Protein AF-A0A1A8YY63-F1 (afdb_monomer)

Solvent-accessible surface area (backbone atoms only — not comparable to full-atom values): 8496 Å² total; per-residue (Å²): 138,87,82,80,89,81,80,93,74,84,83,74,82,79,89,75,89,87,80,88,80,84,73,76,87,80,74,92,66,90,69,99,75,65,82,40,66,70,57,50,33,37,58,71,69,73,48,55,84,90,71,47,93,40,58,34,33,39,33,39,40,91,85,52,62,56,65,59,56,52,53,56,42,57,71,38,70,67,54,33,50,48,49,54,59,29,27,52,75,47,77,40,76,94,72,60,30,35,42,36,39,52,43,98,81,41,53,65,68,51,44,25,52,52,53,48,53,40,49,76,65,59,39,34,54,41,64,49,70,76,77,77,84,124

Radius of gyration: 22.72 Å; Cα contacts (8 Å, |Δi|>4): 144; chains: 1; bounding box: 74×42×58 Å

Mean predicted aligned error: 12.77 Å

Organism: NCBI:txid864142

Foldseek 3Di:
DDDDDDDDDDDDPDDDDDDDDPPDPPPPDDDPAADCPVVVCLLVVNDDPVRDLAQKKKKAAPPDQVVVVVVVLCVDPVSVVLLVLQFDWDQDVVVSIIITGGDPPRDSVSSSVNSVVCVVVRMHMDHPRDPPPD

Nearest PDB structures (foldseek):
  4lvo-assembly1_P  TM=7.057E-01  e=2.506E-03  Plasmodium falciparum
  8pol-assembly1_A  TM=5.846E-01  e=2.207E-03  Plasmodium falciparum
  8pol-assembly1_B  TM=5.735E-01  e=1.823E-03  Plasmodium falciparum
  4tr2-assembly2_B  TM=6.029E-01  e=3.912E-03  Plasmodium vivax
  2lu2-assembly1_A  TM=6.787E-01  e=2.475E-02  Toxoplasma gondii

Sequence (134 aa):
MSFSESNLTPIEPSVGKLTNEGGKWENEKRDNGCNNHQVLKIIKNEMCYKDLPSKSLLMTSKVSNIKELFDEFFEDKELSKMINDCGNYVYLKYLKTVIFTINENVDMVYLQNFLQLLVNNDVCIEFNQDVAIL

pLDDT: mean 77.53, std 22.89, range [31.19, 97.12]

Structure (mmCIF, N/CA/C/O backbone):
data_AF-A0A1A8YY63-F1
#
_entry.id   AF-A0A1A8YY63-F1
#
loop_
_atom_site.group_PDB
_atom_site.id
_atom_site.type_symbol
_atom_site.label_atom_id
_atom_site.label_alt_id
_atom_site.label_comp_id
_atom_site.label_asym_id
_atom_site.label_entity_id
_atom_site.label_seq_id
_atom_site.pdbx_PDB_ins_code
_atom_site.Cartn_x
_atom_site.Cartn_y
_atom_site.Cartn_z
_atom_site.occupancy
_atom_site.B_iso_or_equiv
_atom_site.auth_seq_id
_atom_site.auth_comp_id
_atom_site.auth_asym_id
_atom_site.auth_atom_id
_atom_site.pdbx_PDB_model_num
ATOM 1 N N . MET A 1 1 ? 58.150 -23.486 46.194 1.00 39.56 1 MET A N 1
ATOM 2 C CA . MET A 1 1 ? 58.358 -22.740 44.937 1.00 39.56 1 MET A CA 1
ATOM 3 C C . MET A 1 1 ? 57.244 -21.722 44.835 1.00 39.56 1 MET A C 1
ATOM 5 O O . MET A 1 1 ? 56.087 -22.104 44.754 1.00 39.56 1 MET A O 1
ATOM 9 N N . SER A 1 2 ? 57.602 -20.456 44.988 1.00 41.59 2 SER A N 1
ATOM 10 C CA . SER A 1 2 ? 56.734 -19.285 44.906 1.00 41.59 2 SER A CA 1
ATOM 11 C C . SER A 1 2 ? 56.733 -18.790 43.461 1.00 41.59 2 SER A C 1
ATOM 13 O O . SER A 1 2 ? 57.804 -18.558 42.906 1.00 41.59 2 SER A O 1
ATOM 15 N N . PHE A 1 3 ? 55.552 -18.640 42.862 1.00 42.06 3 PHE A N 1
ATOM 16 C CA . PHE A 1 3 ? 55.390 -17.968 41.574 1.00 42.06 3 PHE A CA 1
ATOM 17 C C . PHE A 1 3 ? 54.659 -16.644 41.785 1.00 42.06 3 PHE A C 1
ATOM 19 O O . PHE A 1 3 ? 53.661 -16.567 42.496 1.00 42.06 3 PHE A O 1
ATOM 26 N N . SER A 1 4 ? 55.272 -15.615 41.216 1.00 50.75 4 SER A N 1
ATOM 27 C CA . SER A 1 4 ? 55.014 -14.187 41.334 1.00 50.75 4 SER A CA 1
ATOM 28 C C . SER A 1 4 ? 53.755 -13.723 40.604 1.00 50.75 4 SER A C 1
ATOM 30 O O . SER A 1 4 ? 53.434 -14.214 39.523 1.00 50.75 4 SER A O 1
ATOM 32 N N . GLU A 1 5 ? 53.116 -12.704 41.174 1.00 50.66 5 GLU A N 1
ATOM 33 C CA . GLU A 1 5 ? 52.071 -11.882 40.564 1.00 50.66 5 GLU A CA 1
ATOM 34 C C . GLU A 1 5 ? 52.567 -11.148 39.308 1.00 50.66 5 GLU A C 1
ATOM 36 O O . GLU A 1 5 ? 53.698 -10.661 39.260 1.00 50.66 5 GLU A O 1
ATOM 41 N N . SER A 1 6 ? 51.695 -11.005 38.305 1.00 48.69 6 SER A N 1
ATOM 42 C CA . SER A 1 6 ? 51.805 -9.986 37.250 1.00 48.69 6 SER A CA 1
ATOM 43 C C . SER A 1 6 ? 50.423 -9.663 36.662 1.00 48.69 6 SER A C 1
ATOM 45 O O . SER A 1 6 ? 49.930 -10.353 35.778 1.00 48.69 6 SER A O 1
ATOM 47 N N . ASN A 1 7 ? 49.817 -8.619 37.230 1.00 44.84 7 ASN A N 1
ATOM 48 C CA . ASN A 1 7 ? 48.921 -7.596 36.672 1.00 44.84 7 ASN A CA 1
ATOM 49 C C . ASN A 1 7 ? 47.917 -7.938 35.551 1.00 44.84 7 ASN A C 1
ATOM 51 O O . ASN A 1 7 ? 48.254 -8.076 34.377 1.00 44.84 7 ASN A O 1
ATOM 55 N N . LEU A 1 8 ? 46.637 -7.863 35.932 1.00 48.03 8 LEU A N 1
ATOM 56 C CA . LEU A 1 8 ? 45.485 -7.651 35.058 1.00 48.03 8 LEU A CA 1
ATOM 57 C C . LEU A 1 8 ? 45.535 -6.254 34.422 1.00 48.03 8 LEU A C 1
ATOM 59 O O . LEU A 1 8 ? 45.605 -5.253 35.129 1.00 48.03 8 LEU A O 1
ATOM 63 N N . THR A 1 9 ? 45.389 -6.180 33.102 1.00 48.59 9 THR A N 1
ATOM 64 C CA . THR A 1 9 ? 44.738 -5.048 32.423 1.00 48.59 9 THR A CA 1
ATOM 65 C C . THR A 1 9 ? 44.028 -5.576 31.175 1.00 48.59 9 THR A C 1
ATOM 67 O O . THR A 1 9 ? 44.689 -6.022 30.238 1.00 48.59 9 THR A O 1
ATOM 70 N N . PRO A 1 10 ? 42.685 -5.574 31.129 1.00 42.38 10 PRO A N 1
ATOM 71 C CA . PRO A 1 10 ? 41.965 -5.690 29.873 1.00 42.38 10 PRO A CA 1
ATOM 72 C C . PRO A 1 10 ? 42.198 -4.407 29.072 1.00 42.38 10 PRO A C 1
ATOM 74 O O . PRO A 1 10 ? 42.022 -3.306 29.589 1.00 42.38 10 PRO A O 1
ATOM 77 N N . ILE A 1 11 ? 42.613 -4.551 27.819 1.00 46.00 11 ILE A N 1
ATOM 78 C CA . ILE A 1 11 ? 42.712 -3.442 26.872 1.00 46.00 11 ILE A CA 1
ATOM 79 C C . ILE A 1 11 ? 41.281 -2.975 26.573 1.00 46.00 11 ILE A C 1
ATOM 81 O O . ILE A 1 11 ? 40.503 -3.719 25.976 1.00 46.00 11 ILE A O 1
ATOM 85 N N . GLU A 1 12 ? 40.924 -1.762 26.995 1.00 48.16 12 GLU A N 1
ATOM 86 C CA . GLU A 1 12 ? 39.724 -1.078 26.505 1.00 48.16 12 GLU A CA 1
ATOM 87 C C . GLU A 1 12 ? 39.881 -0.798 25.001 1.00 48.16 12 GLU A C 1
ATOM 89 O O . GLU A 1 12 ? 40.876 -0.184 24.596 1.00 48.16 12 GLU A O 1
ATOM 94 N N . PRO A 1 13 ? 38.919 -1.181 24.141 1.00 39.59 13 PRO A N 1
ATOM 95 C CA . PRO A 1 13 ? 38.849 -0.631 22.800 1.00 39.59 13 PRO A CA 1
ATOM 96 C C . PRO A 1 13 ? 38.506 0.853 22.917 1.00 39.59 13 PRO A C 1
ATOM 98 O O . PRO A 1 13 ? 37.479 1.236 23.478 1.00 39.59 13 PRO A O 1
ATOM 101 N N . SER A 1 14 ? 39.403 1.686 22.404 1.00 39.12 14 SER A N 1
ATOM 102 C CA . SER A 1 14 ? 39.327 3.136 22.475 1.00 39.12 14 SER A CA 1
ATOM 103 C C . SER A 1 14 ? 38.018 3.662 21.883 1.00 39.12 14 SER A C 1
ATOM 105 O O . SER A 1 14 ? 37.715 3.463 20.706 1.00 39.12 14 SER A O 1
ATOM 107 N N . VAL A 1 15 ? 37.258 4.377 22.711 1.00 45.72 15 VAL A N 1
ATOM 108 C CA . VAL A 1 15 ? 36.093 5.160 22.298 1.00 45.72 15 VAL A CA 1
ATOM 109 C C . VAL A 1 15 ? 36.549 6.306 21.395 1.00 45.72 15 VAL A C 1
ATOM 111 O O . VAL A 1 15 ? 37.179 7.260 21.845 1.00 45.72 15 VAL A O 1
ATOM 114 N N . GLY A 1 16 ? 36.170 6.224 20.120 1.00 31.19 16 GLY A N 1
ATOM 115 C CA . GLY A 1 16 ? 36.252 7.296 19.132 1.00 31.19 16 GLY A CA 1
ATOM 116 C C . GLY A 1 16 ? 34.904 7.500 18.430 1.00 31.19 16 GLY A C 1
ATOM 117 O O . GLY A 1 16 ? 34.669 6.906 17.387 1.00 31.19 16 GLY A O 1
ATOM 118 N N . LYS A 1 17 ? 34.032 8.304 19.067 1.00 34.28 17 LYS A N 1
ATOM 119 C CA . LYS A 1 17 ? 32.907 9.140 18.554 1.00 34.28 17 LYS A CA 1
ATOM 120 C C . LYS A 1 17 ? 32.778 9.229 17.013 1.00 34.28 17 LYS A C 1
ATOM 122 O O . LYS A 1 17 ? 33.783 9.489 16.370 1.00 34.28 17 LYS A O 1
ATOM 127 N N . LEU A 1 18 ? 31.630 9.238 16.321 1.00 35.31 18 LEU A N 1
ATOM 128 C CA . LEU A 1 18 ? 30.180 9.446 16.547 1.00 35.31 18 LEU A CA 1
ATOM 129 C C . LEU A 1 18 ? 29.545 9.107 15.164 1.00 35.31 18 LEU A C 1
ATOM 131 O O . LEU A 1 18 ? 30.074 9.555 14.153 1.00 35.31 18 LEU A O 1
ATOM 135 N N . THR A 1 19 ? 28.474 8.330 14.991 1.00 33.72 19 THR A N 1
ATOM 136 C CA . THR A 1 19 ? 27.077 8.706 15.271 1.00 33.72 19 THR A CA 1
ATOM 137 C C . THR A 1 19 ? 26.158 7.479 15.078 1.00 33.72 19 THR A C 1
ATOM 139 O O . THR A 1 19 ? 26.261 6.771 14.080 1.00 33.72 19 THR A O 1
ATOM 142 N N . ASN A 1 20 ? 25.272 7.246 16.056 1.00 39.16 20 ASN A N 1
ATOM 143 C CA . ASN A 1 20 ? 24.010 6.488 15.949 1.00 39.16 20 ASN A CA 1
ATOM 144 C C . ASN A 1 20 ? 23.199 6.986 14.726 1.00 39.16 20 ASN A C 1
ATOM 146 O O . ASN A 1 20 ? 23.283 8.168 14.421 1.00 39.16 20 ASN A O 1
ATOM 150 N N . GLU A 1 21 ? 22.403 6.216 13.978 1.00 38.34 21 GLU A N 1
ATOM 151 C CA . GLU A 1 21 ? 21.393 5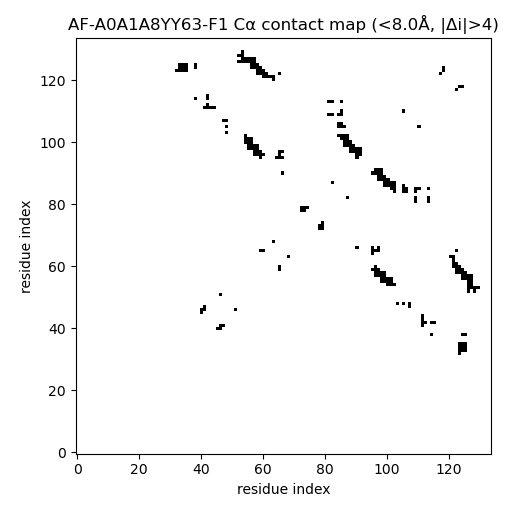.231 14.382 1.00 38.34 21 GLU A CA 1
ATOM 152 C C . GLU A 1 21 ? 21.279 4.105 13.332 1.00 38.34 21 GLU A C 1
ATOM 154 O O . GLU A 1 21 ? 20.378 4.065 12.501 1.00 38.34 21 GLU A O 1
ATOM 159 N N . GLY A 1 22 ? 22.187 3.132 13.381 1.00 31.20 22 GLY A N 1
ATOM 160 C CA . GLY A 1 22 ? 21.933 1.802 12.823 1.00 31.20 22 GLY A CA 1
ATOM 161 C C . GLY A 1 22 ? 21.137 0.999 13.844 1.00 31.20 22 GLY A C 1
ATOM 162 O O . GLY A 1 22 ? 21.703 0.140 14.520 1.00 31.20 22 GLY A O 1
ATOM 163 N N . GLY A 1 23 ? 19.866 1.351 14.053 1.00 33.59 23 GLY A N 1
ATOM 164 C CA . GLY A 1 23 ? 18.996 0.662 15.003 1.00 33.59 23 GLY A CA 1
ATOM 165 C C . GLY A 1 23 ? 18.953 -0.826 14.677 1.00 33.59 23 GLY A C 1
ATOM 166 O O . GLY A 1 23 ? 18.404 -1.204 13.655 1.00 33.59 23 GLY A O 1
ATOM 167 N N . LYS A 1 24 ? 19.595 -1.642 15.520 1.00 36.56 24 LYS A N 1
ATOM 168 C CA . LYS A 1 24 ? 19.649 -3.110 15.504 1.00 36.56 24 LYS A CA 1
ATOM 169 C C . LYS A 1 24 ? 18.441 -3.760 14.815 1.00 36.56 24 LYS A C 1
ATOM 171 O O . LYS A 1 24 ? 17.382 -3.901 15.417 1.00 36.56 24 LYS A O 1
ATOM 176 N N . TRP A 1 25 ? 18.651 -4.280 13.607 1.00 48.06 25 TRP A N 1
ATOM 177 C CA . TRP A 1 25 ? 17.742 -5.221 12.936 1.00 48.06 25 TRP A CA 1
ATOM 178 C C . TRP A 1 25 ? 17.890 -6.645 13.511 1.00 48.06 25 TRP A C 1
ATOM 180 O O . TRP A 1 25 ? 17.819 -7.633 12.790 1.00 48.06 25 TRP A O 1
ATOM 190 N N . GLU A 1 26 ? 18.113 -6.769 14.821 1.00 37.94 26 GLU A N 1
ATOM 191 C CA . GLU A 1 26 ? 18.190 -8.050 15.532 1.00 37.94 26 GLU A CA 1
ATOM 192 C C . GLU A 1 26 ? 16.878 -8.316 16.280 1.00 37.94 26 GLU A C 1
ATOM 194 O O . GLU A 1 26 ? 16.862 -8.507 17.490 1.00 37.94 26 GLU A O 1
ATOM 199 N N . ASN A 1 27 ? 15.763 -8.332 15.549 1.00 39.28 27 ASN A N 1
ATOM 200 C CA . ASN A 1 27 ? 14.497 -8.896 16.022 1.00 39.28 27 ASN A CA 1
ATOM 201 C C . ASN A 1 27 ? 14.021 -10.004 15.066 1.00 39.28 27 ASN A C 1
ATOM 203 O O . ASN A 1 27 ? 12.851 -10.102 14.723 1.00 39.28 27 ASN A O 1
ATOM 207 N N . GLU A 1 28 ? 14.922 -10.906 14.668 1.00 46.34 28 GLU A N 1
ATOM 208 C CA . GLU A 1 28 ? 14.545 -12.224 14.128 1.00 46.34 28 GLU A CA 1
ATOM 209 C C . GLU A 1 28 ? 14.191 -13.200 15.268 1.00 46.34 28 GLU A C 1
ATOM 211 O O . GLU A 1 28 ? 14.739 -14.297 15.394 1.00 46.34 28 GLU A O 1
ATOM 216 N N . LYS A 1 29 ? 13.266 -12.807 16.151 1.00 38.28 29 LYS A N 1
ATOM 217 C CA . LYS A 1 29 ? 12.727 -13.703 17.180 1.00 38.28 29 LYS A CA 1
ATOM 218 C C . LYS A 1 29 ? 11.206 -13.682 17.182 1.00 38.28 29 LYS A C 1
ATOM 220 O O . LYS A 1 29 ? 10.588 -12.918 17.903 1.00 38.28 29 LYS A O 1
ATOM 225 N N . ARG A 1 30 ? 10.653 -14.640 16.429 1.00 36.62 30 ARG A N 1
ATOM 226 C CA . ARG A 1 30 ? 9.398 -15.357 16.710 1.00 36.62 30 ARG A CA 1
ATOM 227 C C . ARG A 1 30 ? 8.215 -14.479 17.134 1.00 36.62 30 ARG A C 1
ATOM 229 O O . ARG A 1 30 ? 7.658 -14.697 18.204 1.00 36.62 30 ARG A O 1
ATOM 236 N N . ASP A 1 31 ? 7.766 -13.606 16.244 1.00 40.56 31 ASP A N 1
ATOM 237 C CA . ASP A 1 31 ? 6.366 -13.193 16.243 1.00 40.56 31 ASP A CA 1
ATOM 238 C C . ASP A 1 31 ? 5.641 -13.908 15.106 1.00 40.56 31 ASP A C 1
ATOM 240 O O . ASP A 1 31 ? 6.053 -13.876 13.948 1.00 40.56 31 ASP A O 1
ATOM 244 N N . ASN A 1 32 ? 4.532 -14.562 15.436 1.00 51.28 32 ASN A N 1
ATOM 245 C CA . ASN A 1 32 ? 3.578 -15.141 14.486 1.00 51.28 32 ASN A CA 1
ATOM 246 C C . ASN A 1 32 ? 2.772 -14.010 13.789 1.00 51.28 32 ASN A C 1
ATOM 248 O O . ASN A 1 32 ? 1.542 -13.954 13.844 1.00 51.28 32 ASN A O 1
ATOM 252 N N . GLY A 1 33 ? 3.469 -13.019 13.230 1.00 57.28 33 GLY A N 1
ATOM 253 C CA . GLY A 1 33 ? 2.927 -11.714 12.858 1.00 57.28 33 GLY A CA 1
ATOM 254 C C . GLY A 1 33 ? 2.518 -11.600 11.398 1.00 57.28 33 GLY A C 1
ATOM 255 O O . GLY A 1 33 ? 1.342 -11.748 11.073 1.00 57.28 33 GLY A O 1
ATOM 256 N N . CYS A 1 34 ? 3.511 -11.303 10.562 1.00 70.00 34 CYS A N 1
ATOM 257 C CA . CYS A 1 34 ? 3.423 -11.136 9.118 1.00 70.00 34 CYS A CA 1
ATOM 258 C C . CYS A 1 34 ? 4.836 -11.233 8.526 1.00 70.00 34 CYS A C 1
ATOM 260 O O . CYS A 1 34 ? 5.789 -10.690 9.090 1.00 70.00 34 CYS A O 1
ATOM 262 N N . ASN A 1 35 ? 4.995 -11.965 7.423 1.00 66.88 35 ASN A N 1
ATOM 263 C CA . ASN A 1 35 ? 6.288 -12.159 6.772 1.00 66.88 35 ASN A CA 1
ATOM 264 C C . ASN A 1 35 ? 6.535 -11.068 5.718 1.00 66.88 35 ASN A C 1
ATOM 266 O O . ASN A 1 35 ? 6.326 -11.277 4.525 1.00 66.88 35 ASN A O 1
ATOM 270 N N . ASN A 1 36 ? 7.050 -9.919 6.156 1.00 73.00 36 ASN A N 1
ATOM 271 C CA . ASN A 1 36 ? 7.344 -8.776 5.285 1.00 73.00 36 ASN A CA 1
ATOM 272 C C . ASN A 1 36 ? 8.632 -8.940 4.439 1.00 73.00 36 ASN A C 1
ATOM 274 O O . ASN A 1 36 ? 9.142 -7.954 3.914 1.00 73.00 36 ASN A O 1
ATOM 278 N N . HIS A 1 37 ? 9.212 -10.140 4.282 1.00 83.00 37 HIS A N 1
ATOM 279 C CA . HIS A 1 37 ? 10.538 -10.300 3.656 1.00 83.00 37 HIS A CA 1
ATOM 280 C C . HIS A 1 37 ? 10.639 -9.694 2.242 1.00 83.00 37 HIS A C 1
ATOM 282 O O . HIS A 1 37 ? 11.637 -9.058 1.912 1.00 83.00 37 HIS A O 1
ATOM 288 N N . GLN A 1 38 ? 9.607 -9.849 1.406 1.00 87.38 38 GLN A N 1
ATOM 289 C CA . GLN A 1 38 ? 9.589 -9.251 0.063 1.00 87.38 38 GLN A CA 1
ATOM 290 C C . GLN A 1 38 ? 9.464 -7.722 0.110 1.00 87.38 38 GLN A C 1
ATOM 292 O O . GLN A 1 38 ? 10.124 -7.031 -0.659 1.00 87.38 38 GLN A O 1
ATOM 297 N N . VAL A 1 39 ? 8.682 -7.191 1.050 1.00 91.50 39 VAL A N 1
ATOM 298 C CA . VAL A 1 39 ? 8.528 -5.745 1.273 1.00 91.50 39 VAL A CA 1
ATOM 299 C C . VAL A 1 39 ? 9.846 -5.124 1.734 1.00 91.50 39 VAL A C 1
ATOM 301 O O . VAL A 1 39 ? 10.243 -4.071 1.239 1.00 91.50 39 VAL A O 1
ATOM 304 N N . LEU A 1 40 ? 10.585 -5.814 2.608 1.00 90.31 40 LEU A N 1
ATOM 305 C CA . LEU A 1 40 ? 11.903 -5.373 3.064 1.00 90.31 40 LEU A CA 1
ATOM 306 C C . LEU A 1 40 ? 12.914 -5.256 1.917 1.00 90.31 40 LEU A C 1
ATOM 308 O O . LEU A 1 40 ? 13.740 -4.348 1.946 1.00 90.31 40 LEU A O 1
ATOM 312 N N . LYS A 1 41 ? 12.842 -6.117 0.893 1.00 92.69 41 LYS A N 1
ATOM 313 C CA . LYS A 1 41 ? 13.694 -5.985 -0.303 1.00 92.69 41 LYS A CA 1
ATOM 314 C C . LYS A 1 41 ? 13.409 -4.696 -1.066 1.00 92.69 41 LYS A C 1
ATOM 316 O O . LYS A 1 41 ? 14.335 -4.069 -1.561 1.00 92.69 41 LYS A O 1
ATOM 321 N N . ILE A 1 42 ? 12.151 -4.268 -1.136 1.00 92.94 42 ILE A N 1
ATOM 322 C CA . ILE A 1 42 ? 11.783 -3.008 -1.798 1.00 92.94 42 ILE A CA 1
ATOM 323 C C . ILE A 1 42 ? 12.340 -1.833 -1.003 1.00 92.94 42 ILE A C 1
ATOM 325 O O . ILE A 1 42 ? 13.031 -0.998 -1.577 1.00 92.94 42 ILE A O 1
ATOM 329 N N . ILE A 1 43 ? 12.103 -1.820 0.315 1.00 92.12 43 ILE A N 1
ATOM 330 C CA . ILE A 1 43 ? 12.598 -0.797 1.252 1.00 92.12 43 ILE A CA 1
ATOM 331 C C . ILE A 1 43 ? 14.126 -0.663 1.178 1.00 92.12 43 ILE A C 1
ATOM 333 O O . ILE A 1 43 ? 14.650 0.445 1.162 1.00 92.12 43 ILE A O 1
ATOM 337 N N . LYS A 1 44 ? 14.849 -1.785 1.079 1.00 93.44 44 LYS A N 1
ATOM 338 C CA . LYS A 1 44 ? 16.316 -1.819 0.942 1.00 93.44 44 LYS A CA 1
ATOM 339 C C . LYS A 1 44 ? 16.821 -1.518 -0.472 1.00 93.44 44 LYS A C 1
ATOM 341 O O . LYS A 1 44 ? 18.024 -1.584 -0.708 1.00 93.44 44 LYS A O 1
ATOM 346 N N . ASN A 1 45 ? 15.927 -1.187 -1.404 1.00 91.50 45 ASN A N 1
ATOM 347 C CA . ASN A 1 45 ? 16.245 -0.941 -2.809 1.00 91.50 45 ASN A CA 1
ATOM 348 C C . ASN A 1 45 ? 16.896 -2.152 -3.518 1.00 91.50 45 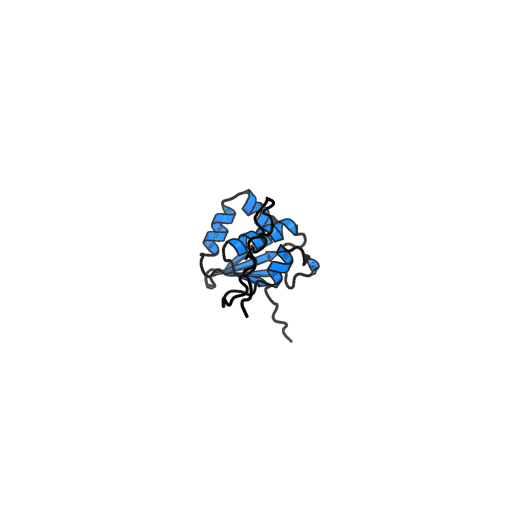ASN A C 1
ATOM 350 O O . ASN A 1 45 ? 17.711 -2.005 -4.424 1.00 91.50 45 ASN A O 1
ATOM 354 N N . GLU A 1 46 ? 16.527 -3.362 -3.101 1.00 93.38 46 GLU A N 1
ATOM 355 C CA . GLU A 1 46 ? 16.980 -4.645 -3.659 1.00 93.38 46 GLU A CA 1
ATOM 356 C C . GLU A 1 46 ? 15.988 -5.227 -4.687 1.00 93.38 46 GLU A C 1
ATOM 358 O O . GLU A 1 46 ? 16.256 -6.264 -5.292 1.00 93.38 46 GLU A O 1
ATOM 363 N N . MET A 1 47 ? 14.823 -4.596 -4.872 1.00 90.69 47 MET A N 1
ATOM 364 C CA . MET A 1 47 ? 13.760 -5.0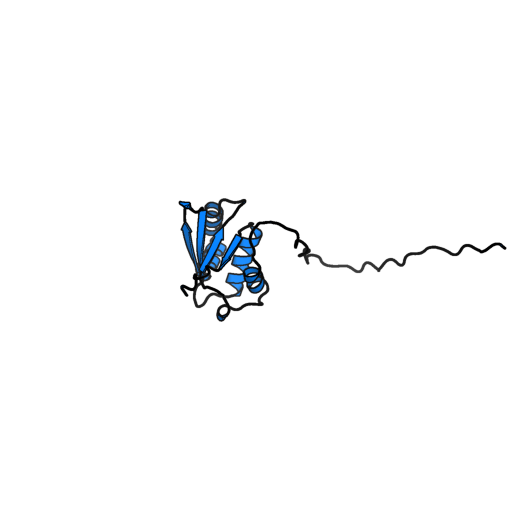34 -5.781 1.00 90.69 47 MET A CA 1
ATOM 365 C C . MET A 1 47 ? 13.175 -3.830 -6.519 1.00 90.69 47 MET A C 1
ATOM 367 O O . MET A 1 47 ? 12.779 -2.850 -5.886 1.00 90.69 47 MET A O 1
ATOM 371 N N . CYS A 1 48 ? 13.094 -3.903 -7.850 1.00 90.06 48 CYS A N 1
ATOM 372 C CA . CYS A 1 48 ? 12.484 -2.850 -8.659 1.00 90.06 48 CYS A CA 1
ATOM 373 C C . CYS A 1 48 ? 11.034 -3.187 -9.034 1.00 90.06 48 CYS A C 1
ATOM 375 O O . CYS A 1 48 ? 10.581 -4.320 -8.870 1.00 90.06 48 CYS A O 1
ATOM 377 N N . TYR A 1 49 ? 10.308 -2.210 -9.592 1.00 91.31 49 TYR A N 1
ATOM 378 C CA . TYR A 1 49 ? 8.904 -2.382 -9.974 1.00 91.31 49 TYR A CA 1
ATOM 379 C C . TYR A 1 49 ? 8.655 -3.631 -10.831 1.00 91.31 49 TYR A C 1
ATOM 381 O O . TYR A 1 49 ? 7.658 -4.321 -10.638 1.00 91.31 49 TYR A O 1
ATOM 389 N N . LYS A 1 50 ? 9.546 -3.948 -11.778 1.00 91.44 50 LYS A N 1
ATOM 390 C CA . LYS A 1 50 ? 9.379 -5.085 -12.700 1.00 91.44 50 LYS A CA 1
ATOM 391 C C . LYS A 1 50 ? 9.479 -6.443 -12.005 1.00 91.44 50 LYS A C 1
ATOM 393 O O . LYS A 1 50 ? 8.872 -7.392 -12.485 1.00 91.44 50 LYS A O 1
ATOM 398 N N . ASP A 1 51 ? 10.167 -6.496 -10.871 1.00 91.06 51 ASP A N 1
ATOM 399 C CA . ASP A 1 51 ? 10.429 -7.720 -10.113 1.00 91.06 51 ASP A CA 1
ATOM 400 C C . ASP A 1 51 ? 9.383 -7.968 -9.014 1.00 91.06 51 ASP A C 1
ATOM 402 O O . ASP A 1 51 ? 9.460 -8.965 -8.295 1.00 91.06 51 ASP A O 1
ATOM 406 N N . LEU A 1 52 ? 8.412 -7.056 -8.857 1.00 90.38 52 LEU A N 1
ATOM 407 C CA . LEU A 1 52 ? 7.350 -7.198 -7.865 1.00 90.38 52 LEU A CA 1
ATOM 408 C C . LEU A 1 52 ? 6.514 -8.459 -8.152 1.00 90.38 52 LEU A C 1
ATOM 410 O O . LEU A 1 52 ? 6.006 -8.585 -9.271 1.00 90.38 52 LEU A O 1
ATOM 414 N N . PRO A 1 53 ? 6.286 -9.335 -7.152 1.00 89.50 53 PRO A N 1
ATOM 415 C CA . PRO A 1 53 ? 5.482 -10.551 -7.308 1.00 89.50 53 PRO A CA 1
ATOM 416 C C . PRO A 1 53 ? 4.049 -10.288 -7.776 1.00 89.50 53 PRO A C 1
ATOM 418 O O . PRO A 1 53 ? 3.452 -11.108 -8.463 1.00 89.50 53 PRO A O 1
ATOM 421 N N . SER A 1 54 ? 3.495 -9.146 -7.377 1.00 91.88 54 SER A N 1
ATOM 422 C CA . SER A 1 54 ? 2.177 -8.664 -7.770 1.00 91.88 54 SER A CA 1
ATOM 423 C C . SER A 1 54 ? 2.176 -7.141 -7.718 1.00 91.88 54 SER A C 1
ATOM 425 O O . SER A 1 54 ? 3.007 -6.529 -7.045 1.00 91.88 54 SER A O 1
ATOM 427 N N . LYS A 1 55 ? 1.244 -6.505 -8.431 1.00 93.62 55 LYS A N 1
ATOM 428 C CA . LYS A 1 55 ? 1.018 -5.053 -8.320 1.00 93.62 55 LYS A CA 1
ATOM 429 C C . LYS A 1 55 ? 0.014 -4.706 -7.229 1.00 93.62 55 LYS A C 1
ATOM 431 O O . LYS A 1 55 ? -0.223 -3.532 -6.977 1.00 93.62 55 LYS A O 1
ATOM 436 N N . SER A 1 56 ? -0.565 -5.714 -6.583 1.00 94.00 56 SER A N 1
ATOM 437 C CA . SER A 1 56 ? -1.511 -5.546 -5.493 1.00 94.00 56 SER A CA 1
ATOM 438 C C . SER A 1 56 ? -0.890 -6.008 -4.181 1.00 94.00 56 SER A C 1
ATOM 440 O O . SER A 1 56 ? -0.275 -7.072 -4.105 1.00 94.00 56 SER A O 1
ATOM 442 N N . LEU A 1 57 ? -1.102 -5.218 -3.140 1.00 94.31 57 LEU A N 1
ATOM 443 C CA . LEU A 1 57 ? -0.714 -5.495 -1.767 1.00 94.31 57 LEU A CA 1
ATOM 444 C C . LEU A 1 57 ? -1.969 -5.698 -0.920 1.00 94.31 57 LEU A C 1
ATOM 446 O O . LEU A 1 57 ? -2.960 -4.986 -1.082 1.00 94.31 57 LEU A O 1
ATOM 450 N N . LEU A 1 58 ? -1.904 -6.652 -0.005 1.00 93.19 58 LEU A N 1
ATOM 451 C CA . LEU A 1 58 ? -2.864 -6.870 1.062 1.00 93.19 58 LEU A CA 1
ATOM 452 C C . LEU A 1 58 ? -2.254 -6.339 2.350 1.00 93.19 58 LEU A C 1
ATOM 454 O O . LEU A 1 58 ? -1.144 -6.715 2.721 1.00 93.19 58 LEU A O 1
ATOM 458 N N . MET A 1 59 ? -2.977 -5.448 3.016 1.00 93.56 59 MET A N 1
ATOM 459 C CA . MET A 1 59 ? -2.509 -4.782 4.220 1.00 93.56 59 MET A CA 1
ATOM 460 C C . MET A 1 59 ? -3.488 -5.013 5.362 1.00 93.56 59 MET A C 1
ATOM 462 O O . MET A 1 59 ? -4.694 -4.787 5.230 1.00 93.56 59 MET A O 1
ATOM 466 N N . THR A 1 60 ? -2.960 -5.443 6.500 1.00 91.62 60 THR A N 1
ATOM 467 C CA . THR A 1 60 ? -3.720 -5.635 7.738 1.00 91.62 60 THR A CA 1
ATOM 468 C C . THR A 1 60 ? -2.957 -5.030 8.905 1.00 91.62 60 THR A C 1
ATOM 470 O O . THR A 1 60 ? -1.750 -4.825 8.830 1.00 91.62 60 THR A O 1
ATOM 473 N N . SER A 1 61 ? -3.645 -4.726 9.998 1.00 87.81 61 SER A N 1
ATOM 474 C CA . SER A 1 61 ? -2.991 -4.320 11.240 1.00 87.81 61 SER A CA 1
ATOM 475 C C . SER A 1 61 ? -3.618 -5.072 12.404 1.00 87.81 61 SER A C 1
ATOM 477 O O . SER A 1 61 ? -4.838 -5.248 12.460 1.00 87.81 61 SER A O 1
ATOM 479 N N . LYS A 1 62 ? -2.769 -5.562 13.313 1.00 76.56 62 LYS A N 1
ATOM 480 C CA . LYS A 1 62 ? -3.208 -6.226 14.552 1.00 76.56 62 LYS A CA 1
ATOM 481 C C . LYS A 1 62 ? -3.416 -5.233 15.693 1.00 76.56 62 LYS A C 1
ATOM 483 O O . LYS A 1 62 ? -4.159 -5.539 16.621 1.00 76.56 62 LYS A O 1
ATOM 488 N N . VAL A 1 63 ? -2.745 -4.085 15.631 1.00 74.31 63 VAL A N 1
ATOM 489 C CA . VAL A 1 63 ? -2.655 -3.116 16.731 1.00 74.31 63 VAL A CA 1
ATOM 490 C C . VAL A 1 63 ? -3.552 -1.910 16.464 1.00 74.31 63 VAL A C 1
ATOM 492 O O . VAL A 1 63 ? -4.321 -1.506 17.331 1.00 74.31 63 VAL A O 1
ATOM 495 N N . SER A 1 64 ? -3.488 -1.365 15.251 1.00 71.62 64 SER A N 1
ATOM 496 C CA . SER A 1 64 ? -4.199 -0.157 14.836 1.00 71.62 64 SER A CA 1
ATOM 497 C C . SER A 1 64 ? -5.410 -0.480 13.959 1.00 71.62 64 SER A C 1
ATOM 499 O O . SER A 1 64 ? -5.443 -1.471 13.224 1.00 71.62 64 SER A O 1
ATOM 501 N N . 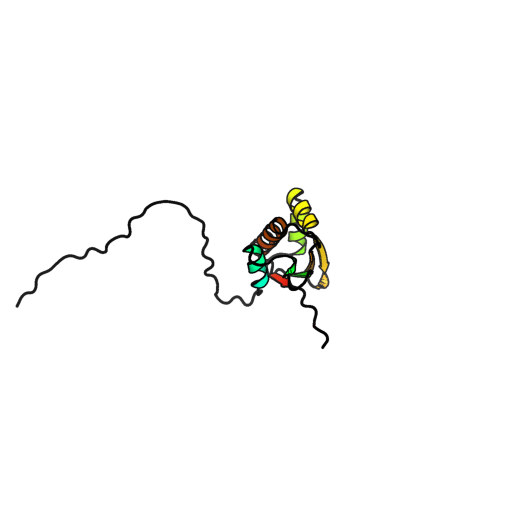ASN A 1 65 ? -6.435 0.373 14.008 1.00 86.81 65 ASN A N 1
ATOM 502 C CA . ASN A 1 65 ? -7.485 0.334 13.001 1.00 86.81 65 ASN A CA 1
ATOM 503 C C . ASN A 1 65 ? -6.897 0.864 11.690 1.00 86.81 65 ASN A C 1
ATOM 505 O O . ASN A 1 65 ? -6.767 2.070 11.508 1.00 86.81 65 ASN A O 1
ATOM 509 N N . ILE A 1 66 ? -6.558 -0.039 10.766 1.00 91.69 66 ILE A N 1
ATOM 510 C CA . ILE A 1 66 ? -5.934 0.340 9.489 1.00 91.69 66 ILE A CA 1
ATOM 511 C C . ILE A 1 66 ? -6.763 1.368 8.704 1.00 91.69 66 ILE A C 1
ATOM 513 O O . ILE A 1 66 ? -6.204 2.141 7.937 1.00 91.69 66 ILE A O 1
ATOM 517 N N . LYS A 1 67 ? -8.087 1.419 8.908 1.00 93.38 67 LYS A N 1
ATOM 518 C CA . LYS A 1 67 ? -8.917 2.457 8.297 1.00 93.38 67 LYS A CA 1
ATOM 519 C C . LYS A 1 67 ? -8.597 3.839 8.864 1.00 93.38 67 LYS A C 1
ATOM 521 O O . LYS A 1 67 ? -8.409 4.756 8.084 1.00 93.38 67 LYS A O 1
ATOM 526 N N . GLU A 1 68 ? -8.550 3.970 10.188 1.00 93.62 68 GLU A N 1
ATOM 527 C CA . GLU A 1 68 ? -8.240 5.242 10.859 1.00 93.62 68 GLU A CA 1
ATOM 528 C C . GLU A 1 68 ? -6.828 5.702 10.500 1.00 93.62 68 GLU A C 1
ATOM 530 O O . GLU A 1 68 ? -6.647 6.856 10.147 1.00 93.62 68 GLU A O 1
ATOM 535 N N . LEU A 1 69 ? -5.864 4.776 10.448 1.00 93.69 69 LEU A N 1
ATOM 536 C CA . LEU A 1 69 ? -4.504 5.081 9.999 1.00 93.69 69 LEU A CA 1
ATOM 537 C C . LEU A 1 69 ? -4.479 5.669 8.577 1.00 93.69 69 LEU A C 1
ATOM 539 O O . LEU A 1 69 ? -3.801 6.658 8.318 1.00 93.69 69 LEU A O 1
ATOM 543 N N . PHE A 1 70 ? -5.221 5.066 7.643 1.00 94.25 70 PHE A N 1
ATOM 544 C CA . PHE A 1 70 ? -5.338 5.616 6.293 1.00 94.25 70 PHE A CA 1
ATOM 545 C C . PHE A 1 70 ? -6.118 6.935 6.283 1.00 94.25 70 PHE A C 1
ATOM 547 O O . PHE A 1 70 ? -5.738 7.828 5.540 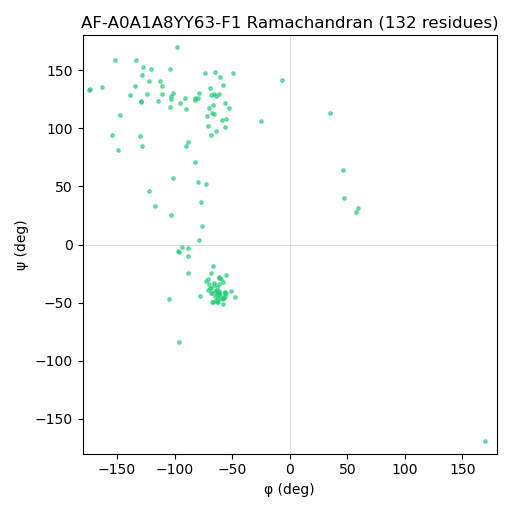1.00 94.25 70 PHE A O 1
ATOM 554 N N . ASP A 1 71 ? -7.165 7.100 7.092 1.00 94.38 71 ASP A N 1
ATOM 555 C CA . ASP A 1 71 ? -7.863 8.385 7.196 1.00 94.38 71 ASP A CA 1
ATOM 556 C C . ASP A 1 71 ? -6.880 9.492 7.643 1.00 94.38 71 ASP A C 1
ATOM 558 O O . ASP A 1 71 ? -6.791 10.519 6.975 1.00 94.38 71 ASP A O 1
ATOM 562 N N . GLU A 1 72 ? -6.064 9.241 8.675 1.00 93.69 72 GLU A N 1
ATOM 563 C CA . GLU A 1 72 ? -5.029 10.158 9.184 1.00 93.69 72 GLU A CA 1
ATOM 564 C C . GLU A 1 72 ? -3.967 10.494 8.128 1.00 93.69 72 GLU A C 1
ATOM 566 O O . GLU A 1 72 ? -3.622 11.660 7.931 1.00 93.69 72 GLU A O 1
ATOM 571 N N . PHE A 1 73 ? -3.474 9.499 7.382 1.00 94.00 73 PHE A N 1
ATOM 572 C CA . PHE A 1 73 ? -2.529 9.746 6.286 1.00 94.00 73 PHE A CA 1
ATOM 573 C C . PHE A 1 73 ? -3.101 10.662 5.202 1.00 94.00 73 PHE A C 1
ATOM 575 O O . PHE A 1 73 ? -2.346 11.369 4.534 1.00 94.00 73 PHE A O 1
ATOM 582 N N . PHE A 1 74 ? -4.421 10.638 5.009 1.00 94.12 74 PHE A N 1
ATOM 583 C CA . PHE A 1 74 ? -5.100 11.455 4.012 1.00 94.12 74 PHE A CA 1
ATOM 584 C C . PHE A 1 74 ? -5.504 12.848 4.519 1.00 94.12 74 PHE A C 1
ATOM 586 O O . PHE A 1 74 ? -5.865 13.698 3.701 1.00 94.12 74 PHE A O 1
ATOM 593 N N . GLU A 1 75 ? -5.395 13.118 5.823 1.00 96.19 75 GLU A N 1
ATOM 594 C CA . GLU A 1 75 ? -5.506 14.474 6.377 1.00 96.19 75 GLU A CA 1
ATOM 595 C C . GLU A 1 75 ? -4.261 15.320 6.062 1.00 96.19 75 GLU A C 1
ATOM 597 O O . GLU A 1 75 ? -4.365 16.531 5.840 1.00 96.19 75 GLU A O 1
ATOM 602 N N . ASP A 1 76 ? -3.087 14.688 5.974 1.00 95.94 76 ASP A N 1
ATOM 603 C CA . ASP A 1 76 ? -1.849 15.344 5.564 1.00 95.94 76 ASP A CA 1
ATOM 604 C C . ASP A 1 76 ? -1.741 15.437 4.030 1.00 95.94 76 ASP A C 1
ATOM 606 O O . ASP A 1 76 ? -1.837 14.460 3.281 1.00 95.94 76 ASP A O 1
ATOM 610 N N . LYS A 1 77 ? -1.529 16.656 3.527 1.00 95.69 77 LYS A N 1
ATOM 611 C CA . LYS A 1 77 ? -1.512 16.941 2.087 1.00 95.69 77 LYS A CA 1
ATOM 612 C C . LYS A 1 77 ? -0.294 16.355 1.363 1.00 95.69 77 LYS A C 1
ATOM 614 O O . LYS A 1 77 ? -0.400 16.006 0.187 1.00 95.69 77 LYS A O 1
ATOM 619 N N . GLU A 1 78 ? 0.863 16.300 2.011 1.00 94.19 78 GLU A N 1
ATOM 620 C CA . GLU A 1 78 ? 2.084 15.776 1.397 1.00 94.19 78 GLU A CA 1
ATOM 621 C C . GLU A 1 78 ? 2.064 14.248 1.385 1.00 94.19 78 GLU A C 1
ATOM 623 O O . GLU A 1 78 ? 2.318 13.641 0.341 1.00 94.19 78 GLU A O 1
ATOM 628 N N . LEU A 1 79 ? 1.664 13.634 2.501 1.00 94.50 79 LEU A N 1
ATOM 629 C CA . LEU A 1 79 ? 1.479 12.189 2.621 1.00 94.50 79 LEU A CA 1
ATOM 630 C C . LEU A 1 79 ? 0.393 11.686 1.670 1.00 94.50 79 LEU A C 1
ATOM 632 O O . LEU A 1 79 ? 0.649 10.764 0.897 1.00 94.50 79 LEU A O 1
ATOM 636 N N . SER A 1 80 ? -0.783 12.318 1.649 1.00 95.31 80 SER A N 1
ATOM 637 C CA . SER A 1 80 ? -1.864 11.941 0.728 1.00 95.31 80 SER A CA 1
ATOM 638 C C . SER A 1 80 ? -1.425 12.005 -0.732 1.00 95.31 80 SER A C 1
ATOM 640 O O . SER A 1 80 ? -1.725 11.097 -1.509 1.00 95.31 80 SER A O 1
ATOM 642 N N . LYS A 1 81 ? -0.671 13.041 -1.122 1.00 94.81 81 LYS A N 1
ATOM 643 C CA . LYS A 1 81 ? -0.116 13.142 -2.473 1.00 94.81 81 LYS A CA 1
ATOM 644 C C . LYS A 1 81 ? 0.863 12.000 -2.757 1.00 94.81 81 LYS A C 1
ATOM 646 O O . LYS A 1 81 ? 0.700 11.329 -3.769 1.00 94.81 81 LYS A O 1
ATOM 651 N N . MET A 1 82 ? 1.821 11.746 -1.864 1.00 94.94 82 MET A N 1
ATOM 652 C CA . MET A 1 82 ? 2.789 10.653 -2.013 1.00 94.94 82 MET A CA 1
ATOM 653 C C . MET A 1 82 ? 2.090 9.294 -2.169 1.00 94.94 82 MET A C 1
ATOM 655 O O . MET A 1 82 ? 2.454 8.508 -3.042 1.00 94.94 82 MET A O 1
ATOM 659 N N . ILE A 1 83 ? 1.071 9.018 -1.352 1.00 94.94 83 ILE A N 1
ATOM 660 C CA . ILE A 1 83 ? 0.314 7.761 -1.398 1.00 94.94 83 ILE A CA 1
ATOM 661 C C . ILE A 1 83 ? -0.450 7.635 -2.721 1.00 94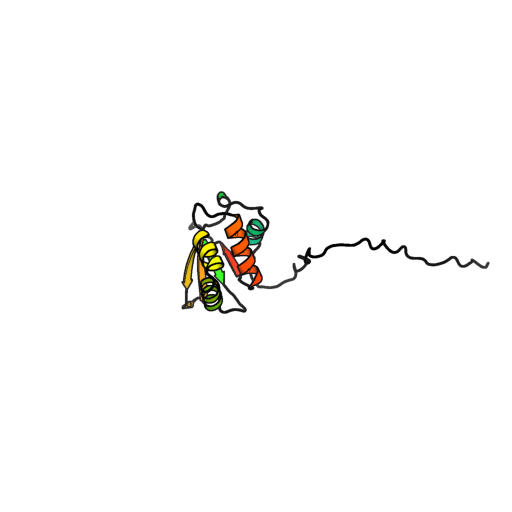.94 83 ILE A C 1
ATOM 663 O O . ILE A 1 83 ? -0.392 6.581 -3.352 1.00 94.94 83 ILE A O 1
ATOM 667 N N . ASN A 1 84 ? -1.110 8.706 -3.174 1.00 95.06 84 ASN A N 1
ATOM 668 C CA . ASN A 1 84 ? -1.832 8.721 -4.451 1.00 95.06 84 ASN A CA 1
ATOM 669 C C . ASN A 1 84 ? -0.895 8.578 -5.664 1.00 95.06 84 ASN A C 1
ATOM 671 O O . ASN A 1 84 ? -1.248 7.920 -6.644 1.00 95.06 84 ASN A O 1
ATOM 675 N N . ASP A 1 85 ? 0.311 9.148 -5.594 1.00 95.38 85 ASP A N 1
ATOM 676 C CA . ASP A 1 85 ? 1.345 8.963 -6.616 1.00 95.38 85 ASP A CA 1
ATOM 677 C C . ASP A 1 85 ? 1.823 7.493 -6.644 1.00 95.38 85 ASP A C 1
ATOM 679 O O . ASP A 1 85 ? 2.097 6.940 -7.715 1.00 95.38 85 ASP A O 1
ATOM 683 N N . CYS A 1 86 ? 1.845 6.818 -5.485 1.00 97.12 86 CYS A N 1
ATOM 684 C CA . CYS A 1 86 ? 2.178 5.395 -5.386 1.00 97.12 86 CYS A CA 1
ATOM 685 C C . CYS A 1 86 ? 1.097 4.468 -5.949 1.00 97.12 86 CYS A C 1
ATOM 687 O O . CYS A 1 86 ? 1.421 3.442 -6.556 1.00 97.12 86 CYS A O 1
ATOM 689 N N . GLY A 1 87 ? -0.179 4.782 -5.729 1.00 96.38 87 GLY A N 1
ATOM 690 C CA . GLY A 1 87 ? -1.261 3.869 -6.067 1.00 96.38 87 GLY A CA 1
ATOM 691 C C . GLY A 1 87 ? -2.627 4.272 -5.536 1.00 96.38 87 GLY A C 1
ATOM 692 O O . GLY A 1 87 ? -2.840 5.369 -5.031 1.00 96.38 87 GLY A O 1
ATOM 693 N N . ASN A 1 88 ? -3.563 3.337 -5.652 1.00 95.75 88 ASN A N 1
ATOM 694 C CA . ASN A 1 88 ? -4.929 3.482 -5.159 1.00 95.75 88 ASN A CA 1
ATOM 695 C C . ASN A 1 88 ? -5.228 2.394 -4.135 1.00 95.75 88 ASN A C 1
ATOM 697 O O . ASN A 1 88 ? -4.704 1.283 -4.237 1.00 95.75 88 ASN A O 1
ATOM 701 N N . TYR A 1 89 ? -6.117 2.678 -3.186 1.00 95.69 89 TYR A N 1
ATOM 702 C CA . TYR A 1 89 ? -6.482 1.716 -2.156 1.00 95.69 89 TYR A CA 1
ATOM 703 C C . TYR A 1 89 ? -7.991 1.508 -2.051 1.00 95.69 89 TYR A C 1
ATOM 705 O O . TYR A 1 89 ? -8.793 2.391 -2.348 1.00 95.69 89 TYR A O 1
ATOM 713 N N . VAL A 1 90 ? -8.372 0.318 -1.596 1.00 95.44 90 VAL A N 1
ATOM 714 C CA . VAL A 1 90 ? -9.747 -0.048 -1.263 1.00 95.44 90 VAL A CA 1
ATOM 715 C C . VAL A 1 90 ? -9.754 -0.650 0.132 1.00 95.44 90 VAL A C 1
ATOM 717 O O . VAL A 1 90 ? -9.067 -1.636 0.397 1.00 95.44 90 VAL A O 1
ATOM 720 N N . TYR A 1 91 ? -10.557 -0.078 1.028 1.00 95.69 91 TYR A N 1
ATOM 721 C CA . TYR A 1 91 ? -10.756 -0.628 2.365 1.00 95.69 91 TYR A CA 1
ATOM 722 C C . TYR A 1 91 ? -11.928 -1.616 2.396 1.00 95.69 91 TYR A C 1
ATOM 724 O O . TYR A 1 91 ? -13.092 -1.260 2.202 1.00 95.69 91 TYR A O 1
ATOM 732 N N . LEU A 1 92 ? -11.624 -2.871 2.707 1.00 93.56 92 LEU A N 1
ATOM 733 C CA . LEU A 1 92 ? -12.596 -3.943 2.872 1.00 93.56 92 LEU A CA 1
ATOM 734 C C . LEU A 1 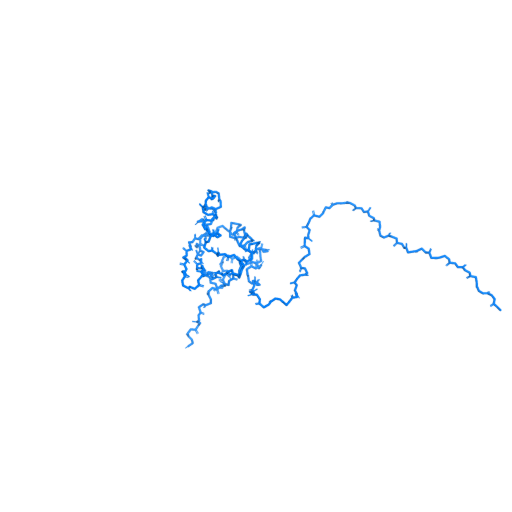92 ? -13.085 -3.981 4.322 1.00 93.56 92 LEU A C 1
ATOM 736 O O . LEU A 1 92 ? -12.553 -4.714 5.155 1.00 93.56 92 LEU A O 1
ATOM 740 N N . LYS A 1 93 ? -14.138 -3.210 4.620 1.00 91.00 93 LYS A N 1
ATOM 741 C CA . LYS A 1 93 ? -14.683 -3.024 5.981 1.00 91.00 93 LYS A CA 1
ATOM 742 C C . LYS A 1 93 ? -14.892 -4.321 6.768 1.00 91.00 93 LYS A C 1
ATOM 744 O O . LYS A 1 93 ? -14.540 -4.385 7.941 1.00 91.00 93 LYS A O 1
ATOM 749 N N . TYR A 1 94 ? -15.460 -5.350 6.140 1.00 89.88 94 TYR A N 1
ATOM 750 C CA . TYR A 1 94 ? -15.766 -6.615 6.818 1.00 89.88 94 TYR A CA 1
ATOM 751 C C . TYR A 1 94 ? -14.519 -7.438 7.154 1.00 89.88 94 TYR A C 1
ATOM 753 O O . TYR A 1 94 ? -14.518 -8.157 8.147 1.00 89.88 94 TYR A O 1
ATOM 761 N N . LEU A 1 95 ? -13.462 -7.301 6.352 1.00 89.69 95 LEU A N 1
ATOM 762 C CA . LEU A 1 95 ? -12.190 -8.000 6.544 1.00 89.69 95 LEU A CA 1
ATOM 763 C C . LEU A 1 95 ? -11.160 -7.146 7.289 1.00 89.69 95 LEU A C 1
ATOM 765 O O . LEU A 1 95 ? -10.074 -7.631 7.585 1.00 89.69 95 LEU A O 1
ATOM 769 N N . LYS A 1 96 ? -11.473 -5.870 7.558 1.00 91.56 96 LYS A N 1
ATOM 770 C CA . LYS A 1 96 ? -10.542 -4.879 8.119 1.00 91.56 96 LYS A CA 1
ATOM 771 C C . LYS A 1 96 ? -9.189 -4.883 7.394 1.00 91.56 96 LYS A C 1
ATOM 773 O O . LYS A 1 96 ? -8.136 -4.798 8.015 1.00 91.56 96 LYS A O 1
ATOM 778 N N . THR A 1 97 ? -9.244 -5.020 6.075 1.00 92.38 97 THR A N 1
ATOM 779 C CA . THR A 1 97 ? -8.082 -5.194 5.199 1.00 92.38 97 THR A CA 1
ATOM 780 C C . THR A 1 97 ? -8.076 -4.077 4.170 1.00 92.38 97 THR A C 1
ATOM 782 O O . THR A 1 97 ? -9.136 -3.704 3.665 1.00 92.38 97 THR A O 1
ATOM 785 N N . VAL A 1 98 ? -6.901 -3.551 3.842 1.00 95.31 98 VAL A N 1
ATOM 786 C CA . VAL A 1 98 ? -6.716 -2.653 2.701 1.00 95.31 98 VAL A CA 1
ATOM 787 C C . VAL A 1 98 ? -6.117 -3.446 1.545 1.00 95.31 98 VAL A C 1
ATOM 789 O O . VAL A 1 98 ? -5.127 -4.151 1.719 1.00 95.31 98 VAL A O 1
ATOM 792 N N . ILE A 1 99 ? -6.721 -3.324 0.365 1.00 95.62 99 ILE A N 1
ATOM 793 C CA . ILE A 1 99 ? -6.084 -3.706 -0.896 1.00 95.62 99 ILE A CA 1
ATOM 794 C C . ILE A 1 99 ? -5.468 -2.443 -1.483 1.00 95.62 99 ILE A C 1
ATOM 796 O O . ILE A 1 99 ? -6.192 -1.481 -1.728 1.00 95.62 99 ILE A O 1
ATOM 800 N N . PHE A 1 100 ? -4.161 -2.444 -1.724 1.00 96.81 100 PHE A N 1
ATOM 801 C CA . PHE A 1 100 ? -3.453 -1.334 -2.357 1.00 96.81 100 PHE A CA 1
ATOM 802 C C . PHE A 1 100 ? -2.910 -1.766 -3.719 1.00 96.81 100 PHE A C 1
ATOM 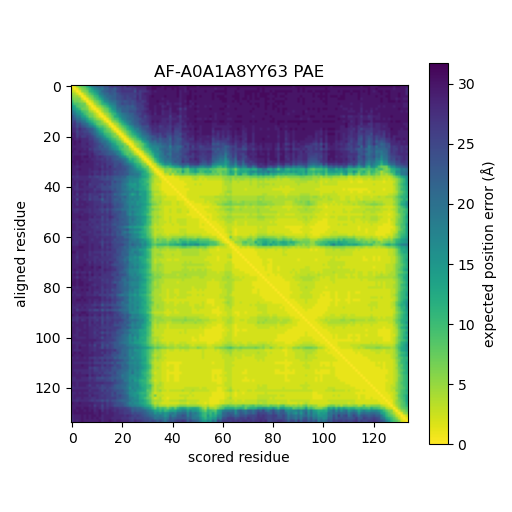804 O O . PHE A 1 100 ? -2.153 -2.729 -3.802 1.00 96.81 100 PHE A O 1
ATOM 811 N N . THR A 1 101 ? -3.274 -1.059 -4.784 1.00 96.94 101 THR A N 1
ATOM 812 C CA . THR A 1 101 ? -2.799 -1.319 -6.150 1.00 96.94 101 THR A CA 1
ATOM 813 C C . THR A 1 101 ? -1.752 -0.284 -6.534 1.00 96.94 101 THR A C 1
ATOM 815 O O . THR A 1 101 ? -2.048 0.908 -6.576 1.00 96.94 101 THR A O 1
ATOM 818 N N . ILE A 1 102 ? -0.538 -0.748 -6.818 1.00 97.00 102 ILE A N 1
ATOM 819 C CA . ILE A 1 102 ? 0.626 0.066 -7.169 1.00 97.00 102 ILE A CA 1
ATOM 820 C C . ILE A 1 102 ? 0.530 0.501 -8.641 1.00 97.00 102 ILE A C 1
ATOM 822 O O . ILE A 1 102 ? 0.350 -0.337 -9.528 1.00 97.00 102 ILE A O 1
ATOM 826 N N . ASN A 1 103 ? 0.709 1.796 -8.909 1.00 96.44 103 ASN A N 1
ATOM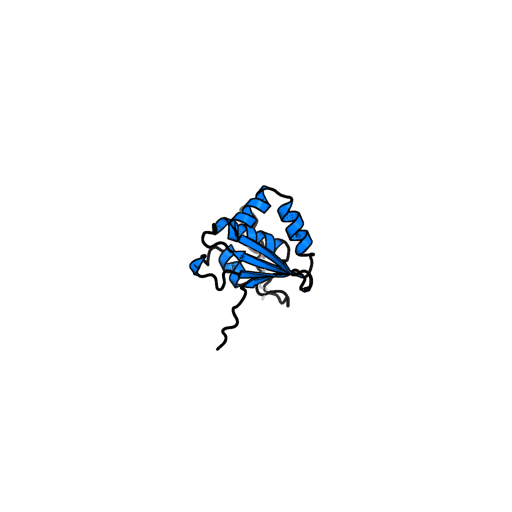 827 C CA . ASN A 1 103 ? 0.686 2.362 -10.262 1.00 96.44 103 ASN A CA 1
ATOM 828 C C . ASN A 1 103 ? 1.847 1.838 -11.137 1.00 96.44 103 ASN A C 1
ATOM 830 O O . ASN A 1 103 ? 2.949 1.601 -10.647 1.00 96.44 103 ASN A O 1
ATOM 834 N N . GLU A 1 104 ? 1.631 1.712 -12.454 1.00 90.19 104 GLU A N 1
ATOM 835 C CA . GLU A 1 104 ? 2.627 1.178 -13.411 1.00 90.19 104 GLU A CA 1
ATOM 836 C C . GLU A 1 104 ? 3.931 1.981 -13.507 1.00 90.19 104 GLU A C 1
ATOM 838 O O . GLU A 1 104 ? 4.987 1.411 -13.771 1.00 90.19 104 GLU A O 1
ATOM 843 N N . ASN A 1 105 ? 3.866 3.287 -13.249 1.00 88.81 105 ASN A N 1
ATOM 844 C CA . ASN A 1 105 ? 5.006 4.203 -13.314 1.00 88.81 105 ASN A CA 1
ATOM 845 C C . ASN A 1 105 ? 5.318 4.814 -11.944 1.00 88.81 105 ASN A C 1
ATOM 847 O O . ASN A 1 105 ? 5.699 5.980 -11.859 1.00 88.81 105 ASN A O 1
ATOM 851 N N . VAL A 1 106 ? 5.092 4.051 -10.872 1.00 94.69 106 VAL A N 1
ATOM 852 C CA . VAL A 1 106 ? 5.379 4.511 -9.512 1.00 94.69 106 VAL A CA 1
ATOM 853 C C . VAL A 1 106 ? 6.852 4.901 -9.360 1.00 94.69 106 VAL A C 1
ATOM 855 O O . VAL A 1 106 ? 7.754 4.194 -9.818 1.00 94.69 106 VAL A O 1
ATOM 858 N N . ASP A 1 107 ? 7.098 6.018 -8.677 1.00 94.81 107 ASP A N 1
ATOM 859 C CA . ASP A 1 107 ? 8.435 6.354 -8.205 1.00 94.81 107 ASP A CA 1
ATOM 860 C C . ASP A 1 107 ? 8.822 5.383 -7.079 1.00 94.81 107 ASP A C 1
ATOM 862 O O . ASP A 1 107 ? 8.185 5.334 -6.022 1.00 94.81 107 ASP A O 1
ATOM 866 N N . MET A 1 108 ? 9.872 4.591 -7.303 1.00 92.56 108 MET A N 1
ATOM 867 C CA . MET A 1 108 ? 10.318 3.588 -6.337 1.00 92.56 108 MET A CA 1
ATOM 868 C C . MET A 1 108 ? 10.754 4.201 -5.003 1.00 92.56 108 MET A C 1
ATOM 870 O O . MET A 1 108 ? 10.607 3.539 -3.980 1.00 92.56 108 MET A O 1
ATOM 874 N N . VAL A 1 109 ? 11.229 5.450 -4.985 1.00 93.69 109 VAL A N 1
ATOM 875 C CA . VAL A 1 109 ? 11.577 6.164 -3.748 1.00 93.69 109 VAL A CA 1
ATOM 876 C C . VAL A 1 109 ? 10.315 6.475 -2.947 1.00 93.69 109 VAL A C 1
ATOM 878 O O . VAL A 1 109 ? 10.286 6.289 -1.731 1.00 93.69 109 VAL A O 1
ATOM 881 N N . TYR A 1 110 ? 9.237 6.896 -3.611 1.00 94.69 110 TYR A N 1
ATOM 882 C CA . TYR A 1 110 ? 7.957 7.131 -2.937 1.00 94.69 110 TYR A CA 1
ATOM 883 C C . TYR A 1 110 ? 7.351 5.828 -2.426 1.00 94.69 110 TYR A C 1
ATOM 885 O O . TYR A 1 110 ? 6.909 5.775 -1.278 1.00 94.69 110 TYR A O 1
ATOM 893 N N . LEU A 1 111 ? 7.415 4.754 -3.219 1.00 95.62 111 LEU A N 1
ATOM 894 C CA . LEU A 1 111 ? 6.952 3.440 -2.781 1.00 95.62 111 LEU A CA 1
ATOM 895 C C . LEU A 1 111 ? 7.749 2.935 -1.569 1.00 95.62 111 LEU A C 1
ATOM 897 O O . LEU A 1 111 ? 7.156 2.417 -0.628 1.00 95.62 111 LEU A O 1
ATOM 901 N N . GLN A 1 112 ? 9.072 3.116 -1.555 1.00 95.12 112 GLN A N 1
ATOM 902 C CA . GLN A 1 112 ? 9.927 2.783 -0.410 1.00 95.12 112 GLN A CA 1
ATOM 903 C C . GLN A 1 112 ? 9.502 3.534 0.850 1.00 95.12 112 GLN A C 1
ATOM 905 O O . GLN A 1 112 ? 9.266 2.908 1.883 1.00 95.12 112 GLN A O 1
ATOM 910 N N . ASN A 1 113 ? 9.353 4.856 0.750 1.00 94.69 113 ASN A N 1
ATOM 911 C CA . ASN A 1 113 ? 8.951 5.699 1.872 1.00 94.69 113 ASN A CA 1
ATOM 912 C C . ASN A 1 113 ? 7.563 5.316 2.397 1.00 94.69 113 ASN A C 1
ATOM 914 O O . ASN A 1 113 ? 7.367 5.208 3.607 1.00 94.69 113 ASN A O 1
ATOM 918 N N . PHE A 1 114 ? 6.617 5.047 1.497 1.00 96.00 114 PHE A N 1
ATOM 919 C CA . PHE A 1 114 ? 5.274 4.612 1.861 1.00 96.00 114 PHE A CA 1
ATOM 920 C C . PHE A 1 114 ? 5.274 3.250 2.572 1.00 96.00 114 PHE A C 1
ATOM 922 O O . PHE A 1 114 ? 4.668 3.103 3.633 1.00 96.00 114 PHE A O 1
ATOM 929 N N . LEU A 1 115 ? 5.987 2.256 2.034 1.00 95.00 115 LEU A N 1
ATOM 930 C CA . LEU A 1 115 ? 6.085 0.932 2.652 1.00 95.00 115 LEU A CA 1
ATOM 931 C C . LEU A 1 115 ? 6.791 0.990 4.011 1.00 95.00 115 LEU A C 1
ATOM 933 O O . LEU A 1 115 ? 6.350 0.336 4.954 1.00 95.00 115 LEU A O 1
ATOM 937 N N . GLN A 1 116 ? 7.844 1.799 4.138 1.00 94.00 116 GLN A N 1
ATOM 938 C CA . GLN A 1 116 ? 8.528 2.015 5.411 1.00 94.00 116 GLN A CA 1
ATOM 939 C C . GLN A 1 116 ? 7.600 2.666 6.444 1.00 94.00 116 GLN A C 1
ATOM 941 O O . GLN A 1 116 ? 7.577 2.229 7.594 1.00 94.00 116 GLN A O 1
ATOM 946 N N . LEU A 1 117 ? 6.813 3.672 6.045 1.00 93.81 117 LEU A N 1
ATOM 947 C CA . LEU A 1 117 ? 5.828 4.319 6.913 1.00 93.81 117 LEU A CA 1
ATOM 948 C C . LEU A 1 117 ? 4.804 3.311 7.447 1.00 93.81 117 LEU A C 1
ATOM 950 O O . LEU A 1 117 ? 4.526 3.300 8.643 1.00 93.81 117 LEU A O 1
ATOM 954 N N . LEU A 1 118 ? 4.271 2.448 6.582 1.00 93.44 118 LEU A N 1
ATOM 955 C CA . LEU A 1 118 ? 3.318 1.410 6.972 1.00 93.44 118 LEU A CA 1
ATOM 956 C C . LEU A 1 118 ? 3.934 0.407 7.958 1.00 93.44 118 LEU A C 1
ATOM 958 O O . LEU A 1 118 ? 3.339 0.125 8.995 1.00 93.44 118 LEU A O 1
ATOM 962 N N . VAL A 1 119 ? 5.143 -0.089 7.675 1.00 90.62 119 VAL A N 1
ATOM 963 C CA . VAL A 1 119 ? 5.856 -1.022 8.566 1.00 90.62 119 VAL A CA 1
ATOM 964 C C . VAL A 1 119 ? 6.136 -0.385 9.930 1.00 90.62 119 VAL A C 1
ATOM 966 O O . VAL A 1 119 ? 5.960 -1.043 10.951 1.00 90.62 119 VAL A O 1
ATOM 969 N N . ASN A 1 120 ? 6.503 0.899 9.968 1.00 90.19 120 ASN A N 1
ATOM 970 C CA . ASN A 1 120 ? 6.715 1.639 11.217 1.00 90.19 120 ASN A CA 1
ATOM 971 C C . ASN A 1 120 ? 5.427 1.838 12.037 1.00 90.19 120 ASN A C 1
ATOM 973 O O . ASN A 1 120 ? 5.513 2.140 13.223 1.00 90.19 120 ASN A O 1
ATOM 977 N N . ASN A 1 121 ? 4.253 1.681 11.417 1.00 89.44 121 ASN A N 1
ATOM 978 C CA . ASN A 1 121 ? 2.936 1.743 12.059 1.00 89.44 121 ASN A CA 1
ATOM 979 C C . ASN A 1 121 ? 2.326 0.342 12.280 1.00 89.44 121 ASN A C 1
ATOM 981 O O . ASN A 1 121 ? 1.102 0.193 12.327 1.00 89.44 121 ASN A O 1
ATOM 985 N N . ASP A 1 122 ? 3.175 -0.688 12.379 1.00 88.12 122 ASP A N 1
ATOM 986 C CA . ASP A 1 122 ? 2.806 -2.090 12.625 1.00 88.12 122 ASP A CA 1
ATOM 987 C C . ASP A 1 122 ? 1.828 -2.683 11.592 1.00 88.12 122 ASP A C 1
ATOM 989 O O . ASP A 1 122 ? 1.066 -3.619 11.874 1.00 88.12 122 ASP A O 1
ATOM 993 N N . VAL A 1 123 ? 1.855 -2.166 10.359 1.00 91.56 123 VAL A N 1
ATOM 994 C CA . VAL A 1 123 ? 1.070 -2.720 9.256 1.00 91.56 123 VAL A CA 1
ATOM 995 C C . VAL A 1 123 ? 1.777 -3.947 8.680 1.00 91.56 123 VAL A C 1
ATOM 997 O O . VAL A 1 123 ? 2.941 -3.928 8.276 1.00 91.56 123 VAL A O 1
ATOM 1000 N N . CYS A 1 124 ? 1.024 -5.034 8.622 1.00 91.44 124 CYS A N 1
ATOM 1001 C CA . CYS A 1 124 ? 1.366 -6.288 7.973 1.00 91.44 124 CYS A CA 1
ATOM 1002 C C . CYS A 1 124 ? 1.070 -6.166 6.474 1.00 91.44 124 CYS A C 1
ATOM 1004 O O . CYS A 1 124 ? -0.062 -5.831 6.121 1.00 91.44 124 CYS A O 1
ATOM 1006 N N . ILE A 1 125 ? 2.056 -6.412 5.604 1.00 92.94 125 ILE A N 1
ATOM 1007 C CA . ILE A 1 125 ? 1.948 -6.164 4.160 1.00 92.94 125 ILE A CA 1
ATOM 1008 C C . ILE A 1 125 ? 2.376 -7.411 3.390 1.00 92.94 125 ILE A C 1
ATOM 1010 O O . ILE A 1 125 ? 3.514 -7.867 3.485 1.00 92.94 125 ILE A O 1
ATOM 1014 N N . GLU A 1 126 ? 1.480 -7.916 2.553 1.00 91.06 126 GLU A N 1
ATOM 1015 C CA . GLU A 1 126 ? 1.719 -9.097 1.730 1.00 91.06 126 GLU A CA 1
ATOM 1016 C C . GLU A 1 126 ? 1.392 -8.789 0.272 1.00 91.06 126 GLU A C 1
ATOM 1018 O O . GLU A 1 126 ? 0.477 -8.025 -0.025 1.00 91.06 126 GLU A O 1
ATOM 1023 N N . PHE A 1 127 ? 2.127 -9.379 -0.668 1.00 90.75 127 PHE A N 1
ATOM 1024 C CA . PHE A 1 127 ? 1.709 -9.334 -2.065 1.00 90.75 127 PHE A CA 1
ATOM 1025 C C . PHE A 1 127 ? 0.459 -10.185 -2.238 1.00 90.75 127 PHE A C 1
ATOM 1027 O O . PHE A 1 127 ? 0.415 -11.315 -1.751 1.00 90.75 127 PHE A O 1
ATOM 1034 N N . ASN A 1 128 ? -0.535 -9.662 -2.956 1.00 83.94 128 ASN A N 1
ATOM 1035 C CA . ASN A 1 128 ? -1.671 -10.461 -3.382 1.00 83.94 128 ASN A CA 1
ATOM 1036 C C . ASN A 1 128 ? -1.140 -11.533 -4.335 1.00 83.94 128 ASN A C 1
ATOM 1038 O O . ASN A 1 128 ? -0.848 -11.248 -5.499 1.00 83.94 128 ASN A O 1
ATOM 1042 N N . GLN A 1 129 ? -0.921 -12.732 -3.807 1.00 71.75 129 GLN A N 1
ATOM 1043 C CA . GLN A 1 129 ? -0.522 -13.870 -4.608 1.00 71.75 129 GLN A CA 1
ATOM 1044 C C . GLN A 1 129 ? -1.752 -14.270 -5.406 1.00 71.75 129 GLN A C 1
ATOM 1046 O O . GLN A 1 129 ? -2.730 -14.754 -4.834 1.00 71.75 129 GLN A O 1
ATOM 1051 N N . ASP A 1 130 ? -1.712 -14.052 -6.719 1.00 57.72 130 ASP A N 1
ATOM 1052 C CA . ASP A 1 130 ? -2.637 -14.748 -7.597 1.00 57.72 130 ASP A CA 1
ATOM 1053 C C . ASP A 1 130 ? -2.485 -16.232 -7.273 1.00 57.72 130 ASP A C 1
ATOM 1055 O O . ASP A 1 130 ? -1.395 -16.803 -7.388 1.00 57.72 130 ASP A O 1
ATOM 1059 N N . VAL A 1 131 ? -3.563 -16.854 -6.792 1.00 50.88 131 VAL A N 1
ATOM 1060 C CA . VAL A 1 131 ? -3.619 -18.308 -6.733 1.00 50.88 131 VAL A CA 1
ATOM 1061 C C . VAL A 1 131 ? -3.439 -18.730 -8.178 1.00 50.88 131 VAL A C 1
ATOM 1063 O O . VAL A 1 131 ? -4.330 -18.502 -8.994 1.00 50.88 131 VAL A O 1
ATOM 1066 N N . ALA A 1 132 ? -2.266 -19.267 -8.514 1.00 43.69 132 ALA A N 1
ATOM 1067 C CA . ALA A 1 132 ? -2.073 -19.924 -9.788 1.00 43.69 132 ALA A CA 1
ATOM 1068 C C . ALA A 1 132 ? -3.138 -21.020 -9.839 1.00 43.69 132 ALA A C 1
ATOM 1070 O O . ALA A 1 132 ? -3.029 -22.036 -9.151 1.00 43.69 132 ALA A O 1
ATOM 1071 N N . ILE A 1 133 ? -4.225 -20.761 -10.565 1.00 42.50 133 ILE A N 1
ATOM 1072 C CA . ILE A 1 133 ? -5.190 -21.790 -10.908 1.00 42.50 133 ILE A CA 1
ATOM 1073 C C . ILE A 1 133 ? -4.415 -22.690 -11.869 1.00 42.50 133 ILE A C 1
ATOM 1075 O O . ILE A 1 133 ? -4.242 -22.349 -13.038 1.00 42.50 133 ILE A O 1
ATOM 1079 N N . LEU A 1 134 ? -3.825 -23.744 -11.301 1.00 37.28 134 LEU A N 1
ATOM 1080 C CA . LEU A 1 134 ? -3.193 -24.850 -12.014 1.00 37.28 134 LEU A CA 1
ATOM 1081 C C . LEU A 1 134 ? -4.229 -25.587 -12.866 1.00 37.28 134 LEU A C 1
ATOM 1083 O O . LEU A 1 134 ? -5.357 -25.798 -12.363 1.00 37.28 134 LEU A O 1
#

Secondary structure (DSSP, 8-state):
-----------PPP--------------S--SS---HHHHHHHTT---GGG-S-SEEEEEESSS-HHHHHHHHHHSHHHHHHHHHHEEEEEETTTTEEEEEEPTT--HHHHHHHHHHHHHTTEEEEE-------